Protein AF-A0A6P7R0P7-F1 (afdb_monomer)

Foldseek 3Di:
DVVVVVVVVVPPPVVVVVCVVVPDDDDDDDDDDPVVVVVVVVVCVVCVCVVVVVVDDDVVVVVVVVVDDDDDDDPPPPDPPPVDPDDDPPDPDDPPDPPPPPPPPDDPPDDDDDDDDDDDDDDD

Solvent-accessible surface area (backbone atoms only — not comparable to full-atom values): 8798 Å² total; per-residue (Å²): 123,67,72,62,58,56,48,54,64,71,58,55,64,51,65,67,51,48,52,57,59,66,71,45,79,78,77,77,78,78,85,75,57,69,73,62,48,51,56,50,50,53,52,44,70,75,42,60,64,52,61,59,54,70,74,43,86,61,67,68,60,54,50,56,59,66,70,61,79,80,86,82,73,76,82,73,76,89,63,82,83,70,88,63,82,82,71,77,81,82,74,90,64,78,83,89,61,97,77,80,80,71,81,81,84,79,75,84,84,85,78,80,82,82,81,89,81,89,79,85,89,85,87,132

Mean predicted aligned error: 20.07 Å

Sequence (124 aa):
MGARVTRALRNFNVEKRAEREISKRKPSMAPKHPSTRDLLQEHLSQYPEIEEVVSKKDNKLLSLLRDVYVDSKDPVPALPVKVEPRQEPKEFRLPIGNHFDKNITDIPKDRLLASRFHGKRCGR

Structure (mmCIF, N/CA/C/O backbone):
data_AF-A0A6P7R0P7-F1
#
_entry.id   AF-A0A6P7R0P7-F1
#
loop_
_atom_site.group_PDB
_atom_site.id
_atom_site.type_symbol
_atom_site.label_atom_id
_atom_site.label_alt_id
_atom_site.label_comp_id
_atom_site.label_asym_id
_atom_site.label_entity_id
_atom_site.label_seq_id
_atom_site.pdbx_PDB_ins_code
_atom_site.Cartn_x
_atom_site.Cartn_y
_atom_site.Cartn_z
_atom_site.occupancy
_atom_site.B_iso_or_equiv
_atom_site.auth_seq_id
_atom_site.auth_comp_id
_atom_site.auth_asym_id
_atom_site.auth_atom_id
_atom_site.pdbx_PDB_model_num
ATOM 1 N N . MET A 1 1 ? 21.295 18.234 -33.174 1.00 54.41 1 MET A N 1
ATOM 2 C CA . MET A 1 1 ? 22.087 16.997 -32.947 1.00 54.41 1 MET A CA 1
ATOM 3 C C . MET A 1 1 ? 22.444 16.707 -31.474 1.00 54.41 1 MET A C 1
ATOM 5 O O . MET A 1 1 ? 22.605 15.540 -31.141 1.00 54.41 1 MET A O 1
ATOM 9 N N . GLY A 1 2 ? 22.518 17.690 -30.560 1.00 61.38 2 GLY A N 1
ATOM 10 C CA . GLY A 1 2 ? 22.975 17.465 -29.168 1.00 61.38 2 GLY A CA 1
ATOM 11 C C . GLY A 1 2 ? 22.091 16.584 -28.261 1.00 61.38 2 GLY A C 1
ATOM 12 O O . GLY A 1 2 ? 22.595 15.985 -27.317 1.00 61.38 2 GLY A O 1
ATOM 13 N N . ALA A 1 3 ? 20.797 16.429 -28.560 1.00 63.88 3 ALA A N 1
ATOM 14 C CA . ALA A 1 3 ? 19.866 15.637 -27.740 1.00 63.88 3 ALA A CA 1
ATOM 15 C C . ALA A 1 3 ? 20.182 14.126 -27.700 1.00 63.88 3 ALA A C 1
ATOM 17 O O . ALA A 1 3 ? 19.854 13.441 -26.732 1.00 63.88 3 ALA A O 1
ATOM 18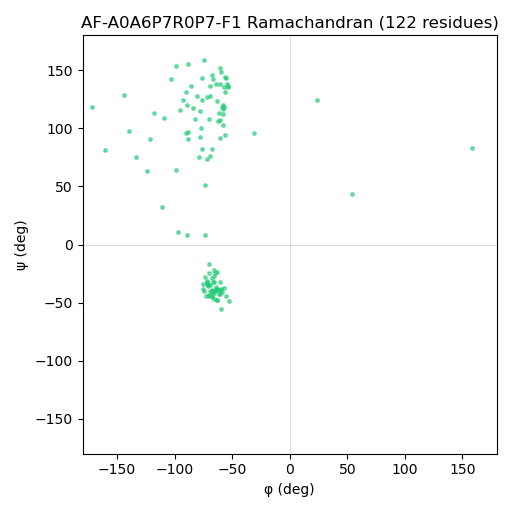 N N . ARG A 1 4 ? 20.825 13.593 -28.749 1.00 64.88 4 ARG A N 1
ATOM 19 C CA . ARG A 1 4 ? 21.222 12.176 -28.809 1.00 64.88 4 ARG A CA 1
ATOM 20 C C . ARG A 1 4 ? 22.435 11.899 -27.919 1.00 64.88 4 ARG A C 1
ATOM 22 O O . ARG A 1 4 ? 22.460 10.893 -27.216 1.00 64.88 4 ARG A O 1
ATOM 29 N N . VAL A 1 5 ? 23.381 12.838 -27.885 1.00 67.00 5 VAL A N 1
ATOM 30 C CA . VAL A 1 5 ? 24.593 12.752 -27.058 1.00 67.00 5 VAL A CA 1
ATOM 31 C C . VAL A 1 5 ? 24.246 12.892 -25.573 1.00 67.00 5 VAL A C 1
ATOM 33 O O . VAL A 1 5 ? 24.692 12.090 -24.756 1.00 67.00 5 VAL A O 1
ATOM 36 N N . THR A 1 6 ? 23.367 13.832 -25.210 1.00 73.38 6 THR A N 1
ATOM 37 C CA . THR A 1 6 ? 22.941 13.990 -23.809 1.00 73.38 6 THR A CA 1
ATOM 38 C C . THR A 1 6 ? 22.131 12.798 -23.296 1.00 73.38 6 THR A C 1
ATOM 40 O O . THR A 1 6 ? 22.248 12.449 -22.123 1.00 73.38 6 THR A O 1
ATOM 43 N N . ARG A 1 7 ? 21.347 12.125 -24.152 1.00 70.75 7 ARG A N 1
ATOM 44 C CA . ARG A 1 7 ? 20.619 10.896 -23.792 1.00 70.75 7 ARG A CA 1
ATOM 45 C C . ARG A 1 7 ? 21.559 9.714 -23.534 1.00 70.75 7 ARG A C 1
ATOM 47 O O . ARG A 1 7 ? 21.368 9.019 -22.541 1.00 70.75 7 ARG A O 1
ATOM 54 N N . ALA A 1 8 ? 22.571 9.508 -24.379 1.00 75.25 8 ALA A N 1
ATOM 55 C CA . ALA A 1 8 ? 23.545 8.427 -24.202 1.00 75.25 8 ALA A CA 1
ATOM 56 C C . ALA A 1 8 ? 24.313 8.558 -22.874 1.00 75.25 8 ALA A C 1
ATOM 58 O O . ALA A 1 8 ? 24.429 7.587 -22.132 1.00 75.25 8 ALA A O 1
ATOM 59 N N . LEU A 1 9 ? 24.737 9.777 -22.522 1.00 75.81 9 LEU A N 1
ATOM 60 C CA . LEU A 1 9 ? 25.405 10.052 -21.245 1.00 75.81 9 LEU A CA 1
ATOM 61 C C . LEU A 1 9 ? 24.486 9.823 -20.032 1.00 75.81 9 LEU A C 1
ATOM 63 O O . LEU A 1 9 ? 24.913 9.267 -19.023 1.00 75.81 9 LEU A O 1
ATOM 67 N N . ARG A 1 10 ? 23.204 10.204 -20.120 1.00 77.00 10 ARG A N 1
ATOM 68 C CA . ARG A 1 10 ? 22.220 9.987 -19.038 1.00 77.00 10 ARG A CA 1
ATOM 69 C C . ARG A 1 10 ? 21.931 8.504 -18.783 1.00 77.00 10 ARG A C 1
ATOM 71 O O . ARG A 1 10 ? 21.700 8.123 -17.630 1.00 77.00 10 ARG A O 1
ATOM 78 N N . ASN A 1 11 ? 21.986 7.695 -19.841 1.00 81.12 11 ASN A N 1
ATOM 79 C CA . ASN A 1 11 ? 21.696 6.260 -19.839 1.00 81.12 11 ASN A CA 1
ATOM 80 C C . ASN A 1 11 ? 22.921 5.384 -19.540 1.00 81.12 11 ASN A C 1
ATOM 82 O O . ASN A 1 11 ? 22.852 4.161 -19.645 1.00 81.12 11 ASN A O 1
ATOM 86 N N . PHE A 1 12 ? 24.044 5.983 -19.154 1.00 87.38 12 PHE A N 1
ATOM 87 C CA . PHE A 1 12 ? 25.207 5.218 -18.742 1.00 87.38 12 PHE A CA 1
ATOM 88 C C . PHE A 1 12 ? 24.948 4.506 -17.404 1.00 87.38 12 PHE A C 1
ATOM 90 O O . PHE A 1 12 ? 24.555 5.142 -16.420 1.00 87.38 12 PHE A O 1
ATOM 97 N N . ASN A 1 13 ? 25.192 3.191 -17.367 1.00 88.38 13 ASN A N 1
ATOM 98 C CA . ASN A 1 13 ? 25.110 2.336 -16.175 1.00 88.38 13 ASN A CA 1
ATOM 99 C C . ASN A 1 13 ? 23.770 2.408 -15.417 1.00 88.38 13 ASN A C 1
ATOM 101 O O . ASN A 1 13 ? 23.746 2.470 -14.184 1.00 88.38 13 ASN A O 1
ATOM 105 N N . VAL A 1 14 ? 22.651 2.402 -16.148 1.00 90.94 14 VAL A N 1
ATOM 106 C CA . VAL A 1 14 ? 21.301 2.439 -15.556 1.00 90.94 14 VAL A CA 1
ATOM 107 C C . VAL A 1 14 ? 21.052 1.242 -14.639 1.00 90.94 14 VAL A C 1
ATOM 109 O O . VAL A 1 14 ? 20.488 1.441 -13.572 1.00 90.94 14 VAL A O 1
ATOM 112 N N . GLU A 1 15 ? 21.533 0.047 -14.988 1.00 90.31 15 GLU A N 1
ATOM 113 C CA . GLU A 1 15 ? 21.367 -1.174 -14.181 1.00 90.31 15 GLU A CA 1
ATOM 114 C C . GLU A 1 15 ? 21.980 -1.023 -12.785 1.00 90.31 15 GLU A C 1
ATOM 116 O O . GLU A 1 15 ? 21.269 -1.084 -11.787 1.00 90.31 15 GLU A O 1
ATOM 121 N N . LYS A 1 16 ? 23.269 -0.666 -12.700 1.00 93.62 16 LYS A N 1
ATOM 122 C CA . LYS A 1 16 ? 23.942 -0.414 -11.413 1.00 93.62 16 LYS A CA 1
ATOM 123 C C . LYS A 1 16 ? 23.300 0.727 -10.622 1.00 93.62 16 LYS A C 1
ATOM 125 O O . LYS A 1 16 ? 23.342 0.726 -9.394 1.00 93.62 16 LYS A O 1
ATOM 130 N N . ARG A 1 17 ? 22.742 1.740 -11.299 1.00 92.31 17 ARG A N 1
ATOM 131 C CA . ARG A 1 17 ? 22.002 2.827 -10.637 1.00 92.31 17 ARG A CA 1
ATOM 132 C C . ARG A 1 17 ? 20.675 2.313 -10.076 1.00 92.31 17 ARG A C 1
ATOM 134 O O . ARG A 1 17 ? 20.362 2.624 -8.936 1.00 92.31 17 ARG A O 1
ATOM 141 N N . ALA A 1 18 ? 19.940 1.513 -10.841 1.00 94.62 18 ALA A N 1
ATOM 142 C CA . ALA A 1 18 ? 18.685 0.909 -10.420 1.00 94.62 18 ALA A CA 1
ATOM 143 C C . ALA A 1 18 ? 18.896 -0.040 -9.237 1.00 94.62 18 ALA A C 1
ATOM 145 O O . ALA A 1 18 ? 18.215 0.103 -8.230 1.00 94.62 18 ALA A O 1
ATOM 146 N N . GLU A 1 19 ? 19.892 -0.926 -9.301 1.00 94.88 19 GLU A N 1
ATOM 147 C CA . GLU A 1 19 ? 20.252 -1.828 -8.201 1.00 94.88 19 GLU A CA 1
ATOM 148 C C . GLU A 1 19 ? 20.550 -1.061 -6.911 1.00 94.88 19 GLU A C 1
ATOM 150 O O . GLU A 1 19 ? 20.030 -1.416 -5.858 1.00 94.88 19 GLU A O 1
ATOM 155 N N . ARG A 1 20 ? 21.315 0.038 -6.994 1.00 92.75 20 ARG A N 1
ATOM 156 C CA . ARG A 1 20 ? 21.611 0.906 -5.841 1.00 92.75 20 ARG A CA 1
ATOM 157 C C . ARG A 1 20 ? 20.373 1.571 -5.255 1.00 92.75 20 ARG A C 1
ATOM 159 O O . ARG A 1 20 ? 20.318 1.764 -4.046 1.00 92.75 20 ARG A O 1
ATOM 166 N N . GLU A 1 21 ? 19.422 1.989 -6.086 1.00 92.06 21 GLU A N 1
ATOM 167 C CA . GLU A 1 21 ? 18.179 2.607 -5.613 1.00 92.06 21 GLU A CA 1
ATOM 168 C C . GLU A 1 21 ? 17.226 1.565 -5.017 1.00 92.06 21 GLU A C 1
ATOM 170 O O . GLU A 1 21 ? 16.633 1.809 -3.971 1.00 92.06 21 GLU A O 1
ATOM 175 N N . ILE A 1 22 ? 17.131 0.380 -5.626 1.00 92.94 22 ILE A N 1
ATOM 176 C CA . ILE A 1 22 ? 16.280 -0.724 -5.161 1.00 92.94 22 ILE A CA 1
ATOM 177 C C . ILE A 1 22 ? 16.838 -1.352 -3.878 1.00 92.94 22 ILE A C 1
ATOM 179 O O . ILE A 1 22 ? 16.067 -1.753 -3.009 1.00 92.94 22 ILE A O 1
ATOM 183 N N . SER A 1 23 ? 18.166 -1.414 -3.720 1.00 94.06 23 SER A N 1
ATOM 184 C CA . SER A 1 23 ? 18.805 -1.943 -2.510 1.00 94.06 23 SER A CA 1
ATOM 185 C C . SER A 1 23 ? 18.626 -1.039 -1.289 1.00 94.06 23 SER A C 1
ATOM 187 O O . SER A 1 23 ? 18.863 -1.474 -0.160 1.00 94.06 23 SER A O 1
ATOM 189 N N . LYS A 1 24 ? 18.248 0.234 -1.480 1.00 94.50 24 LYS A N 1
ATOM 190 C CA . LYS A 1 24 ? 17.922 1.119 -0.357 1.00 94.50 24 LYS A CA 1
ATOM 191 C C . LYS A 1 24 ? 16.664 0.602 0.329 1.00 94.50 24 LYS A C 1
ATOM 193 O O . LYS A 1 24 ? 15.711 0.155 -0.305 1.00 94.50 24 LYS A O 1
ATOM 198 N N . ARG A 1 25 ? 16.636 0.700 1.658 1.00 93.31 25 ARG A N 1
ATOM 199 C CA . ARG A 1 25 ? 15.414 0.407 2.410 1.00 93.31 25 ARG A CA 1
ATOM 200 C C . ARG A 1 25 ? 14.316 1.371 1.968 1.00 93.31 25 ARG A C 1
ATOM 202 O O . ARG A 1 25 ? 14.576 2.564 1.803 1.00 93.31 25 ARG A O 1
ATOM 209 N N . LYS A 1 26 ? 13.096 0.850 1.800 1.00 92.25 26 LYS A N 1
ATOM 210 C CA . LYS A 1 26 ? 11.922 1.683 1.517 1.00 92.25 26 LYS A CA 1
ATOM 211 C C . LYS A 1 26 ? 11.818 2.769 2.596 1.00 92.25 26 LYS A C 1
ATOM 213 O O . LYS A 1 26 ? 12.003 2.443 3.773 1.00 92.25 26 LYS A O 1
ATOM 218 N N . PRO A 1 27 ? 11.555 4.033 2.219 1.00 89.69 27 PRO A N 1
ATOM 219 C CA . PRO A 1 27 ? 11.364 5.084 3.204 1.00 89.69 27 PRO A CA 1
ATOM 220 C C . PRO A 1 27 ? 10.184 4.721 4.106 1.00 89.69 27 PRO A C 1
ATOM 222 O O . PRO A 1 27 ? 9.235 4.059 3.673 1.00 89.69 27 PRO A O 1
ATOM 225 N N . SER A 1 28 ? 10.250 5.146 5.365 1.00 90.62 28 SER A N 1
ATOM 226 C CA . SER A 1 28 ? 9.099 5.043 6.253 1.00 90.62 28 SER A CA 1
ATOM 227 C C . SER A 1 28 ? 7.931 5.842 5.677 1.00 90.62 28 SER A C 1
ATOM 229 O O . SER A 1 28 ? 8.111 6.814 4.937 1.00 90.62 28 SER A O 1
ATOM 231 N N . MET A 1 29 ? 6.713 5.416 6.007 1.00 89.56 29 MET A N 1
ATOM 232 C CA . MET A 1 29 ? 5.517 6.153 5.620 1.00 89.56 29 MET A CA 1
ATOM 233 C C . MET A 1 29 ? 5.596 7.592 6.131 1.00 89.56 29 MET A C 1
ATOM 235 O O . MET A 1 29 ? 6.094 7.847 7.231 1.00 89.56 29 MET A O 1
ATOM 239 N N . ALA A 1 30 ? 5.076 8.523 5.332 1.00 92.19 30 ALA A N 1
ATOM 240 C CA . ALA A 1 30 ? 5.001 9.918 5.728 1.00 92.19 30 ALA A CA 1
ATOM 241 C C . ALA A 1 30 ? 4.248 10.063 7.069 1.00 92.19 30 ALA A C 1
ATOM 243 O O . ALA A 1 30 ? 3.273 9.338 7.312 1.00 92.19 30 ALA A O 1
ATOM 244 N N . PRO A 1 31 ? 4.667 10.996 7.942 1.00 93.25 31 PRO A N 1
ATOM 245 C CA . PRO A 1 31 ? 3.940 11.293 9.166 1.00 93.25 31 PRO A CA 1
ATOM 246 C C . PRO A 1 31 ? 2.488 11.681 8.864 1.00 93.25 31 PRO A C 1
ATOM 248 O O . PRO A 1 31 ? 2.226 12.536 8.022 1.00 93.25 31 PRO A O 1
ATOM 251 N N . LYS A 1 32 ? 1.541 11.067 9.578 1.00 93.81 32 LYS A N 1
ATOM 252 C CA . LYS A 1 32 ? 0.121 11.440 9.514 1.00 93.81 32 LYS A CA 1
ATOM 253 C C . LYS A 1 32 ? -0.121 12.761 10.259 1.00 93.81 32 LYS A C 1
ATOM 255 O O . LYS A 1 32 ? 0.665 13.134 11.130 1.00 93.81 32 LYS A O 1
ATOM 260 N N . HIS A 1 33 ? -1.209 13.455 9.942 1.00 96.44 33 HIS A N 1
ATOM 261 C CA . HIS A 1 33 ? -1.664 14.615 10.717 1.00 96.44 33 HIS A CA 1
ATOM 262 C C . HIS A 1 33 ? -2.135 14.166 12.121 1.00 96.44 33 HIS A C 1
ATOM 264 O O . HIS A 1 33 ? -2.665 13.056 12.219 1.00 96.44 33 HIS A O 1
ATOM 270 N N . PRO A 1 34 ? -1.951 14.962 13.200 1.00 94.56 34 PRO A N 1
ATOM 271 C CA . PRO A 1 34 ? -2.366 14.588 14.559 1.00 94.56 34 PRO A CA 1
ATOM 272 C C . PRO A 1 34 ? -3.837 14.172 14.641 1.00 94.56 34 PRO A C 1
ATOM 274 O O . PRO A 1 34 ? -4.106 13.059 15.069 1.00 94.56 34 PRO A O 1
ATOM 277 N N . SER A 1 35 ? -4.762 14.957 14.078 1.00 95.19 35 SER A N 1
ATOM 278 C CA . SER A 1 35 ? -6.193 14.603 14.099 1.00 95.19 35 SER A CA 1
ATOM 279 C C . SER A 1 35 ? -6.490 13.234 13.481 1.00 95.19 35 SER A C 1
ATOM 281 O O . SER A 1 35 ? -7.323 12.488 13.978 1.00 95.19 35 SER A O 1
ATOM 283 N N . THR A 1 36 ? -5.790 12.861 12.407 1.00 93.38 36 THR A N 1
ATOM 284 C CA . THR A 1 36 ? -5.953 11.540 11.791 1.00 93.38 36 THR A CA 1
ATOM 285 C C . THR A 1 36 ? -5.362 10.432 12.659 1.00 93.38 36 THR A C 1
ATOM 287 O O . THR A 1 36 ? -5.847 9.308 12.605 1.00 93.38 36 THR A O 1
ATOM 290 N N . ARG A 1 37 ? -4.304 10.704 13.433 1.00 93.50 37 ARG A N 1
ATOM 291 C CA . ARG A 1 37 ? -3.741 9.717 14.365 1.00 93.50 37 ARG A CA 1
ATOM 292 C C . ARG A 1 37 ? -4.705 9.430 15.506 1.00 93.50 37 ARG A C 1
ATOM 294 O O . ARG A 1 37 ? -4.933 8.258 15.777 1.00 93.50 37 ARG A O 1
ATOM 301 N N . ASP A 1 38 ? -5.284 10.474 16.088 1.00 94.69 38 ASP A N 1
ATOM 302 C CA . ASP A 1 38 ? -6.198 10.356 17.225 1.00 94.69 38 ASP A CA 1
ATOM 303 C C . ASP A 1 38 ? -7.448 9.563 16.822 1.00 94.69 38 ASP A C 1
ATOM 305 O O . ASP A 1 38 ? -7.769 8.555 17.445 1.00 94.69 38 ASP A O 1
ATOM 309 N N . LEU A 1 39 ? -8.057 9.908 15.679 1.00 93.88 39 LEU A N 1
ATOM 310 C CA . LEU A 1 39 ? -9.207 9.175 15.135 1.00 93.88 39 LEU A CA 1
ATOM 311 C C . LEU A 1 39 ? -8.900 7.696 14.861 1.00 93.88 39 LEU A C 1
ATOM 313 O O . LEU A 1 39 ? -9.728 6.826 15.119 1.00 93.88 39 LEU A O 1
ATOM 317 N N . LEU A 1 40 ? -7.712 7.391 14.328 1.00 91.19 40 LEU A N 1
ATOM 318 C CA . LEU A 1 40 ? -7.309 6.002 14.106 1.00 91.19 40 LEU A CA 1
ATOM 319 C C . LEU A 1 40 ? -7.114 5.262 15.430 1.00 91.19 40 LEU A C 1
ATOM 321 O O . LEU A 1 40 ? -7.506 4.107 15.535 1.00 91.19 40 LEU A O 1
ATOM 325 N N . GLN A 1 41 ? -6.525 5.913 16.431 1.00 92.25 41 GLN A N 1
ATOM 326 C CA . GLN A 1 41 ? -6.305 5.316 17.742 1.00 92.25 41 GLN A CA 1
ATOM 327 C C . GLN A 1 41 ? -7.626 5.038 18.469 1.00 92.25 41 GLN A C 1
ATOM 329 O O . GLN A 1 41 ? -7.779 3.964 19.044 1.00 92.25 41 GLN A O 1
ATOM 334 N N . GLU A 1 42 ? -8.586 5.961 18.409 1.00 94.06 42 GLU A N 1
ATOM 335 C CA . GLU A 1 42 ? -9.938 5.765 18.944 1.00 94.06 42 GLU A CA 1
ATOM 336 C C . GLU A 1 42 ? -10.663 4.610 18.247 1.00 94.06 42 GLU A C 1
ATOM 338 O O . GLU A 1 42 ? -11.281 3.771 18.895 1.00 94.06 42 GLU A O 1
ATOM 343 N N . HIS A 1 43 ? -10.555 4.518 16.923 1.00 91.50 43 HIS A N 1
ATOM 344 C CA . HIS A 1 43 ? -11.202 3.441 16.181 1.00 91.50 43 HIS A CA 1
ATOM 345 C C . HIS A 1 43 ? -10.584 2.068 16.491 1.00 91.50 43 HIS A C 1
ATOM 347 O O . HIS A 1 43 ? -11.298 1.072 16.608 1.00 91.50 43 HIS A O 1
ATOM 353 N N . LEU A 1 44 ? -9.258 2.007 16.643 1.00 90.56 44 LEU A N 1
ATOM 354 C CA . LEU A 1 44 ? -8.552 0.779 17.015 1.00 90.56 44 LEU A CA 1
ATOM 355 C C . LEU A 1 44 ? -8.839 0.365 18.463 1.00 90.56 44 LEU A C 1
ATOM 357 O O . LEU A 1 44 ? -8.941 -0.827 18.738 1.00 90.56 44 LEU A O 1
ATOM 361 N N . SER A 1 45 ? -9.011 1.321 19.383 1.00 90.94 45 SER A N 1
ATOM 362 C CA . SER A 1 45 ? -9.370 1.010 20.772 1.00 90.94 45 SER A CA 1
ATOM 363 C C . SER A 1 45 ? -10.809 0.508 20.908 1.00 90.94 45 SER A C 1
ATOM 365 O O . SER A 1 45 ? -11.071 -0.364 21.732 1.00 90.94 45 SER A O 1
ATOM 367 N N . GLN A 1 46 ? -11.729 1.014 20.083 1.00 94.25 46 GLN A N 1
ATOM 368 C CA . GLN A 1 46 ? -13.117 0.548 20.044 1.00 94.25 46 GLN A CA 1
ATOM 369 C C . GLN A 1 46 ? -13.251 -0.855 19.442 1.00 94.25 46 GLN A C 1
ATOM 371 O O . GLN A 1 46 ? -14.086 -1.633 19.899 1.00 94.25 46 GLN A O 1
ATOM 376 N N . TYR A 1 47 ? -12.434 -1.185 18.438 1.00 90.31 47 TYR A N 1
ATOM 377 C CA . TYR A 1 47 ? -12.544 -2.440 17.693 1.00 90.31 47 TYR A CA 1
ATOM 378 C C . TYR A 1 47 ? -11.181 -3.128 17.524 1.00 90.31 47 TYR A C 1
ATOM 380 O O . TYR A 1 47 ? -10.621 -3.139 16.422 1.00 90.31 47 TYR A O 1
ATOM 388 N N . PRO A 1 48 ? -10.653 -3.762 18.587 1.00 87.25 48 PRO A N 1
ATOM 389 C CA . PRO A 1 48 ? -9.357 -4.440 18.531 1.00 87.25 48 PRO A CA 1
ATOM 390 C C . PRO A 1 48 ? -9.357 -5.639 17.568 1.00 87.25 48 PRO A C 1
ATOM 392 O O . PRO A 1 48 ? -8.325 -5.993 17.002 1.00 87.25 48 PRO A O 1
ATOM 395 N N . GLU A 1 49 ? -10.525 -6.235 17.314 1.00 89.06 49 GLU A N 1
ATOM 396 C CA . GLU A 1 49 ? -10.688 -7.375 16.404 1.00 89.06 49 GLU A CA 1
ATOM 397 C C . GLU A 1 49 ? -10.324 -7.039 14.947 1.00 89.06 49 GLU A C 1
ATOM 399 O O . GLU A 1 49 ? -9.947 -7.926 14.180 1.00 89.06 49 GLU A O 1
ATOM 404 N N . ILE A 1 50 ? -10.385 -5.761 14.550 1.00 85.94 50 ILE A N 1
ATOM 405 C CA . ILE A 1 50 ? -10.102 -5.334 13.172 1.00 85.94 50 ILE A CA 1
ATOM 406 C C . ILE A 1 50 ? -8.647 -5.616 12.791 1.00 85.94 50 ILE A C 1
ATOM 408 O O . ILE A 1 50 ? -8.390 -6.032 11.662 1.00 85.94 50 ILE A O 1
ATOM 412 N N . GLU A 1 51 ? -7.690 -5.438 13.704 1.00 85.38 51 GLU A N 1
ATOM 413 C CA . GLU A 1 51 ? -6.278 -5.722 13.410 1.00 85.38 51 GLU A CA 1
ATOM 414 C C . GLU A 1 51 ? -6.056 -7.211 13.111 1.00 85.38 51 GLU A C 1
ATOM 416 O O . GLU A 1 51 ? -5.325 -7.583 12.183 1.00 85.38 51 GLU A O 1
ATOM 421 N N . GLU A 1 52 ? -6.747 -8.083 13.844 1.00 86.12 52 GLU A N 1
ATOM 422 C CA . GLU A 1 52 ? -6.710 -9.521 13.607 1.00 86.12 52 GLU A CA 1
ATOM 423 C C . GLU A 1 52 ? -7.392 -9.920 12.297 1.00 86.12 52 GLU A C 1
ATOM 425 O O . GLU A 1 52 ? -6.890 -10.783 11.577 1.00 86.12 52 GLU A O 1
ATOM 430 N N . VAL A 1 53 ? -8.524 -9.297 11.969 1.00 86.62 53 VAL A N 1
ATOM 431 C CA . VAL A 1 53 ? -9.249 -9.562 10.720 1.00 86.62 53 VAL A CA 1
ATOM 432 C C . VAL A 1 53 ? -8.447 -9.091 9.506 1.00 86.62 53 VAL A C 1
ATOM 434 O O . VAL A 1 53 ? -8.384 -9.810 8.515 1.00 86.62 53 VAL A O 1
ATOM 437 N N . VAL A 1 54 ? -7.788 -7.929 9.581 1.00 86.88 54 VAL A N 1
ATOM 438 C CA . VAL A 1 54 ? -6.978 -7.370 8.481 1.00 86.88 54 VAL A CA 1
ATOM 439 C C . VAL A 1 54 ? -5.675 -8.144 8.273 1.00 86.88 54 VAL A C 1
ATOM 441 O O . VAL A 1 54 ? -5.202 -8.272 7.143 1.00 86.88 54 VAL A O 1
ATOM 444 N N . SER A 1 55 ? -5.071 -8.658 9.346 1.00 87.81 55 SER A N 1
ATOM 445 C CA . SER A 1 55 ? -3.851 -9.469 9.245 1.00 87.81 55 SER A CA 1
ATOM 446 C C . SER A 1 55 ? -4.115 -10.876 8.698 1.00 87.81 55 SER A C 1
ATOM 448 O O . SER A 1 55 ? -3.234 -11.467 8.064 1.00 87.81 55 SER A O 1
ATOM 450 N N . LYS A 1 56 ? -5.322 -11.414 8.904 1.00 92.19 56 LYS A N 1
ATOM 451 C CA . LYS A 1 56 ? -5.749 -12.721 8.391 1.00 92.19 56 LYS A CA 1
ATOM 452 C 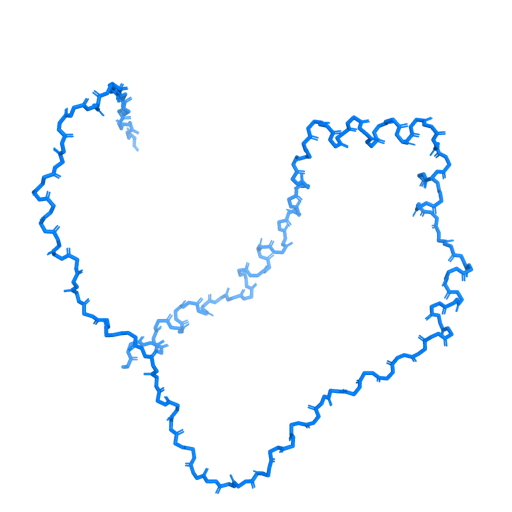C . LYS A 1 56 ? -6.362 -12.583 6.990 1.00 92.19 56 LYS A C 1
ATOM 454 O O . LYS A 1 56 ? -6.857 -11.539 6.584 1.00 92.19 56 LYS A O 1
ATOM 459 N N . LYS A 1 57 ? -6.318 -13.664 6.208 1.00 88.31 57 LYS A N 1
ATOM 460 C CA . LYS A 1 57 ? -6.969 -13.707 4.889 1.00 88.31 57 LYS A CA 1
ATOM 461 C C . LYS A 1 57 ? -8.459 -13.994 5.060 1.00 88.31 57 LYS A C 1
ATOM 463 O O . LYS A 1 57 ? -8.810 -15.004 5.666 1.00 88.31 57 LYS A O 1
ATOM 468 N N . ASP A 1 58 ? -9.315 -13.171 4.461 1.00 91.06 58 ASP A N 1
ATOM 469 C CA . ASP A 1 58 ? -10.748 -13.453 4.376 1.00 91.06 58 ASP A CA 1
ATOM 470 C C . ASP A 1 58 ? -11.040 -14.408 3.204 1.00 91.06 58 ASP A C 1
ATOM 472 O O . ASP A 1 58 ? -10.959 -14.045 2.026 1.00 91.06 58 ASP A O 1
ATOM 476 N N . ASN A 1 59 ? -11.373 -15.657 3.535 1.00 92.25 59 ASN A N 1
ATOM 477 C CA . ASN A 1 59 ? -11.654 -16.706 2.554 1.00 92.25 59 ASN A CA 1
ATOM 478 C C . ASN A 1 59 ? -12.940 -16.446 1.757 1.00 92.25 59 ASN A C 1
ATOM 480 O O . ASN A 1 59 ? -13.028 -16.867 0.604 1.00 92.25 59 ASN A O 1
ATOM 484 N N . LYS A 1 60 ? -13.918 -15.743 2.345 1.00 91.94 60 LYS A N 1
ATOM 485 C CA . LYS A 1 60 ? -15.182 -15.410 1.678 1.00 91.94 60 LYS A CA 1
ATOM 486 C C . LYS A 1 60 ? -14.962 -14.334 0.624 1.00 91.94 60 LYS A C 1
ATOM 488 O O . LYS A 1 60 ? -15.452 -14.445 -0.494 1.00 91.94 60 LYS A O 1
ATOM 493 N N . LEU A 1 61 ? -14.193 -13.300 0.955 1.00 90.81 61 LEU A N 1
ATOM 494 C CA . LEU A 1 61 ? -13.818 -12.288 -0.031 1.00 90.81 61 LEU A CA 1
ATOM 495 C C . LEU A 1 61 ? -12.989 -12.907 -1.164 1.00 90.81 61 LEU A C 1
ATOM 497 O O . LEU A 1 61 ? -13.188 -12.592 -2.335 1.00 90.81 61 LEU A O 1
ATOM 501 N N . LEU A 1 62 ? -12.092 -13.831 -0.821 1.00 90.94 62 LEU A N 1
ATOM 502 C CA . LEU A 1 62 ? -11.239 -14.512 -1.785 1.00 90.94 62 LEU A CA 1
ATOM 503 C C . LEU A 1 62 ? -12.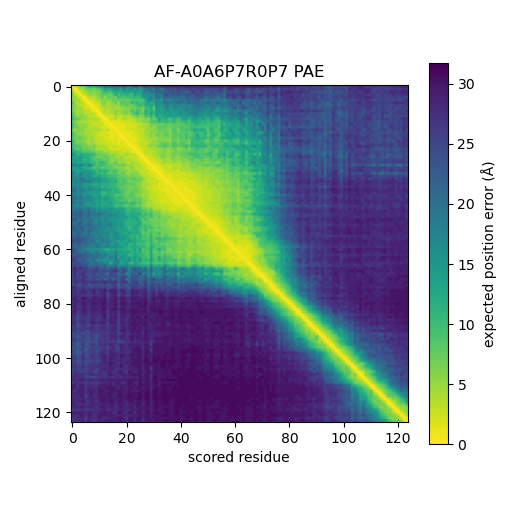030 -15.377 -2.778 1.00 90.94 62 LEU A C 1
ATOM 505 O O . LEU A 1 62 ? -11.649 -15.424 -3.945 1.00 90.94 62 LEU A O 1
ATOM 509 N N . SER A 1 63 ? -13.116 -16.037 -2.358 1.00 92.81 63 SER A N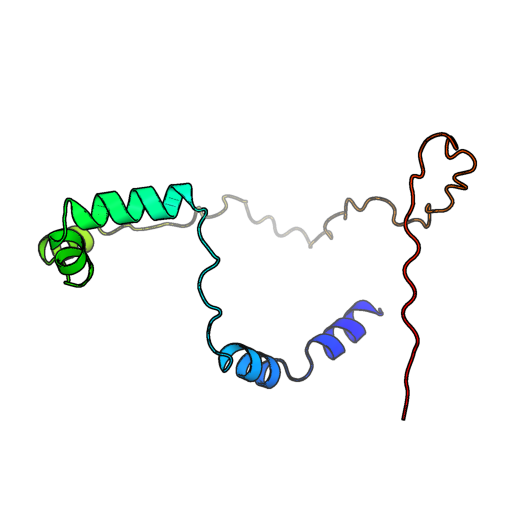 1
ATOM 510 C CA . SER A 1 63 ? -13.992 -16.751 -3.297 1.00 92.81 63 SER A CA 1
ATOM 511 C C . SER A 1 63 ? -14.697 -15.781 -4.245 1.00 92.81 63 SER A C 1
ATOM 513 O O . SER A 1 63 ? -14.616 -15.959 -5.454 1.00 92.81 63 SER A O 1
ATOM 515 N N . LEU A 1 64 ? -15.264 -14.690 -3.720 1.00 90.56 64 LEU A N 1
ATOM 516 C CA . LEU A 1 64 ? -15.977 -13.694 -4.532 1.00 90.56 64 LEU A CA 1
ATOM 517 C C . LEU A 1 64 ? -15.078 -13.046 -5.597 1.00 90.56 64 LEU A C 1
ATOM 519 O O . LEU A 1 64 ? -15.506 -12.822 -6.725 1.00 90.56 64 LEU A O 1
ATOM 523 N N . LEU A 1 65 ? -13.815 -12.769 -5.260 1.00 89.94 65 LEU A N 1
ATOM 524 C CA . LEU A 1 65 ? -12.847 -12.210 -6.208 1.00 89.94 65 LEU A CA 1
ATOM 525 C C . LEU A 1 65 ? -12.417 -13.206 -7.293 1.00 89.94 65 LEU A C 1
ATOM 527 O O . LEU A 1 65 ? -11.984 -12.777 -8.357 1.00 89.94 65 LEU A O 1
ATOM 531 N N . ARG A 1 66 ? -12.508 -14.517 -7.036 1.00 89.06 66 ARG A N 1
ATOM 532 C CA . ARG A 1 66 ? -12.274 -15.543 -8.065 1.00 89.06 66 ARG A CA 1
ATOM 533 C C . ARG A 1 66 ? -13.453 -15.655 -9.024 1.00 89.06 66 ARG A C 1
ATOM 535 O O . ARG A 1 66 ? -13.233 -15.930 -10.198 1.00 89.06 66 ARG A O 1
ATOM 542 N N . ASP A 1 67 ? -14.665 -15.440 -8.524 1.00 89.00 67 ASP A N 1
ATOM 543 C CA . ASP A 1 67 ? -15.891 -15.566 -9.312 1.00 89.00 67 ASP A CA 1
ATOM 544 C C . ASP A 1 67 ? -16.048 -14.415 -10.325 1.00 89.00 67 ASP A C 1
ATOM 546 O O . ASP A 1 67 ? -16.589 -14.610 -11.415 1.00 89.00 67 ASP A O 1
ATOM 550 N N . VAL A 1 68 ? -15.558 -13.212 -9.999 1.00 83.00 68 VAL A N 1
ATOM 551 C CA . VAL A 1 68 ? -15.637 -12.037 -10.882 1.00 83.00 68 VAL A CA 1
ATOM 552 C C . VAL A 1 68 ? -14.431 -11.988 -11.821 1.00 83.00 68 VAL A C 1
ATOM 554 O O . VAL A 1 68 ? -13.366 -11.477 -11.478 1.00 83.00 68 VAL A O 1
ATOM 557 N N . TYR A 1 69 ? -14.615 -12.483 -13.042 1.00 76.38 69 TYR A N 1
ATOM 558 C CA . TYR A 1 69 ? -13.652 -12.330 -14.130 1.00 76.38 69 TYR A CA 1
ATOM 559 C C . TYR A 1 69 ? -13.980 -11.089 -14.969 1.00 76.38 69 TYR A C 1
ATOM 561 O O . TYR A 1 69 ? -15.092 -10.952 -15.479 1.00 76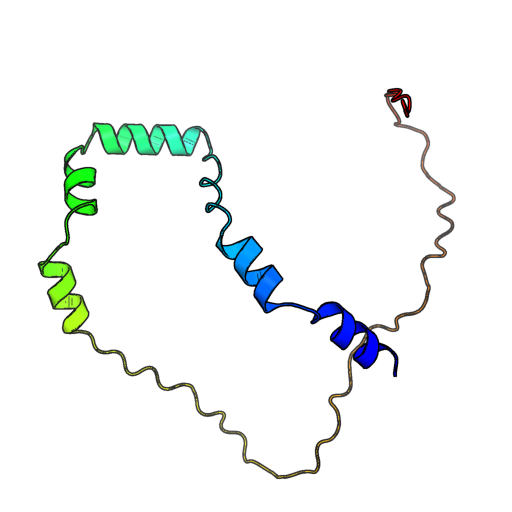.38 69 TYR A O 1
ATOM 569 N N . VAL A 1 70 ? -13.015 -10.175 -15.109 1.00 83.38 70 VAL A N 1
ATOM 570 C CA . VAL A 1 70 ? -13.159 -8.963 -15.927 1.00 83.38 70 VAL A CA 1
ATOM 571 C C . VAL A 1 70 ? -12.286 -9.093 -17.165 1.00 83.38 70 VAL A C 1
ATOM 573 O O . VAL A 1 70 ? -11.065 -8.974 -17.086 1.00 83.38 70 VAL A O 1
ATOM 576 N N . ASP A 1 71 ? -12.924 -9.273 -18.318 1.00 80.69 71 ASP A N 1
ATOM 577 C CA . ASP A 1 71 ? -12.271 -9.113 -19.613 1.00 80.69 71 ASP A CA 1
ATOM 5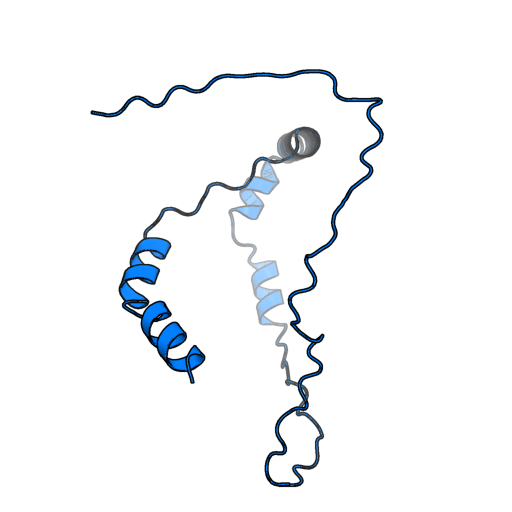78 C C . ASP A 1 71 ? -12.142 -7.622 -19.943 1.00 80.69 71 ASP A C 1
ATOM 580 O O . ASP A 1 71 ? -13.045 -7.006 -20.519 1.00 80.69 71 ASP A O 1
ATOM 584 N N . SER A 1 72 ? -11.010 -7.013 -19.583 1.00 80.25 72 SER A N 1
ATOM 585 C CA . SER A 1 72 ? -10.682 -5.666 -20.047 1.00 80.25 72 SER A CA 1
ATOM 586 C C . SER A 1 72 ? -10.203 -5.744 -21.493 1.00 80.25 72 SER A C 1
ATOM 588 O O . SER A 1 72 ? -9.055 -6.093 -21.769 1.00 80.25 72 SER A O 1
ATOM 590 N N . LYS A 1 73 ? -11.088 -5.422 -22.434 1.00 82.88 73 LYS A N 1
ATOM 591 C CA . LYS A 1 73 ? -10.683 -5.146 -23.811 1.00 82.88 73 LYS A CA 1
ATOM 592 C C . LYS A 1 73 ? -10.242 -3.694 -23.883 1.00 82.88 73 LYS A C 1
ATOM 594 O O . LYS A 1 73 ? -11.054 -2.798 -23.650 1.00 82.88 73 LYS A O 1
ATOM 599 N N . ASP A 1 74 ? -8.976 -3.466 -24.211 1.00 80.50 74 ASP A N 1
ATOM 600 C CA . ASP A 1 74 ? -8.523 -2.128 -24.572 1.00 80.50 74 ASP A CA 1
ATOM 601 C C . ASP A 1 74 ? -9.370 -1.632 -25.753 1.00 80.50 74 ASP A C 1
ATOM 603 O O . ASP A 1 74 ? -9.619 -2.404 -26.691 1.00 80.50 74 ASP A O 1
ATOM 607 N N . PRO A 1 75 ? -9.851 -0.376 -25.738 1.00 78.94 75 PRO A N 1
ATOM 608 C CA . PRO A 1 75 ? -10.535 0.177 -26.891 1.00 78.94 75 PRO A CA 1
ATOM 609 C C . PRO A 1 75 ? -9.553 0.166 -28.062 1.00 78.94 75 PRO A C 1
ATOM 611 O O . PRO A 1 75 ? -8.596 0.940 -28.094 1.00 78.94 75 PRO A O 1
ATOM 614 N N . VAL A 1 76 ? -9.780 -0.738 -29.020 1.00 71.25 76 VAL A N 1
ATOM 615 C CA . VAL A 1 76 ? -9.047 -0.756 -30.286 1.00 71.25 76 VAL A CA 1
ATOM 616 C C . VAL A 1 76 ? -9.284 0.613 -30.922 1.00 71.25 76 VAL A C 1
ATOM 618 O O . VAL A 1 76 ? -10.443 0.946 -31.191 1.00 71.25 76 VAL A O 1
ATOM 621 N N . PRO A 1 77 ? -8.250 1.448 -31.126 1.00 65.75 77 PRO A N 1
ATOM 622 C CA . PRO A 1 77 ? -8.458 2.749 -31.733 1.00 65.75 77 PRO A CA 1
ATOM 623 C C . PRO A 1 77 ? -9.023 2.529 -33.138 1.00 65.75 77 PRO A C 1
ATOM 625 O O . PRO A 1 77 ? -8.342 1.997 -34.013 1.00 65.75 77 PRO A O 1
ATOM 628 N N . ALA A 1 78 ? -10.277 2.936 -33.350 1.00 62.28 78 ALA A N 1
ATOM 629 C CA . ALA A 1 78 ? -10.963 2.913 -34.639 1.00 62.28 78 ALA A CA 1
ATOM 630 C C . ALA A 1 78 ? -10.434 4.026 -35.558 1.00 62.28 78 ALA A C 1
ATOM 632 O O . ALA A 1 78 ? -11.189 4.837 -36.091 1.00 62.28 78 ALA A O 1
ATOM 633 N N . LEU A 1 79 ? -9.115 4.104 -35.716 1.00 67.12 79 LEU A N 1
ATOM 634 C CA . LEU A 1 79 ? -8.518 4.900 -36.769 1.00 67.12 79 LEU A CA 1
ATOM 635 C C . LEU A 1 79 ? -8.405 3.989 -37.992 1.00 67.12 79 LEU A C 1
ATOM 637 O O . LEU A 1 79 ? -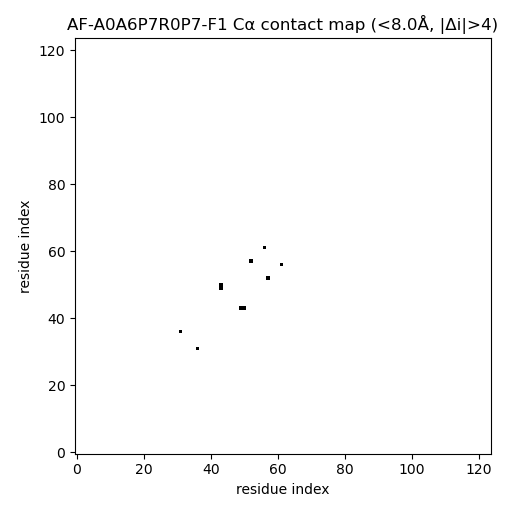7.719 2.966 -37.908 1.00 67.12 79 LEU A O 1
ATOM 641 N N . PRO A 1 80 ? -9.036 4.316 -39.137 1.00 54.09 80 PRO A N 1
ATOM 642 C CA . PRO A 1 80 ? -8.612 3.704 -40.381 1.00 54.09 80 PRO A CA 1
ATOM 643 C C . PRO A 1 80 ? -7.128 4.033 -40.529 1.00 54.09 80 PRO A C 1
ATOM 645 O O . PRO A 1 80 ? -6.748 5.205 -40.580 1.00 54.09 80 PRO A O 1
ATOM 648 N N . VAL A 1 81 ? -6.284 3.003 -40.558 1.00 57.75 81 VAL A N 1
ATOM 649 C CA . VAL A 1 81 ? -4.877 3.153 -40.919 1.00 57.75 81 VAL A CA 1
ATOM 650 C C . VAL A 1 81 ? -4.847 3.539 -42.396 1.00 57.75 81 VAL A C 1
ATOM 652 O O . VAL A 1 81 ? -4.679 2.707 -43.282 1.00 57.75 81 VAL A O 1
ATOM 655 N N . LYS A 1 82 ? -5.043 4.828 -42.680 1.00 55.25 82 LYS A N 1
ATOM 656 C CA . LYS A 1 82 ? -4.463 5.434 -43.867 1.00 55.25 82 LYS A CA 1
ATOM 657 C C . LYS A 1 82 ? -2.972 5.481 -43.590 1.00 55.25 82 LYS A C 1
ATOM 659 O O . LYS A 1 82 ? -2.515 6.233 -42.732 1.00 55.25 82 LYS A O 1
ATOM 664 N N . VAL A 1 83 ? -2.226 4.621 -44.276 1.00 55.91 83 VAL A N 1
ATOM 665 C CA . VAL A 1 83 ? -0.768 4.712 -44.342 1.00 55.91 83 VAL A CA 1
ATOM 666 C C . VAL A 1 83 ? -0.440 5.963 -45.159 1.00 55.91 83 VAL A C 1
ATOM 668 O O . VAL A 1 83 ? -0.137 5.893 -46.343 1.00 55.91 83 VAL A O 1
ATOM 671 N N . GLU A 1 84 ? -0.576 7.132 -44.544 1.00 57.00 84 GLU A N 1
ATOM 672 C CA . GLU A 1 84 ? 0.036 8.357 -45.040 1.00 57.00 84 GLU A CA 1
ATOM 673 C C . GLU A 1 84 ? 1.465 8.416 -44.484 1.00 57.00 84 GLU A C 1
ATOM 675 O O . GLU A 1 84 ? 1.682 8.087 -43.310 1.00 57.00 84 GLU A O 1
ATOM 680 N N . PRO A 1 85 ? 2.473 8.779 -45.300 1.00 48.97 85 PRO A N 1
ATOM 681 C CA . PRO A 1 85 ? 3.839 8.897 -44.819 1.00 48.97 85 PRO A CA 1
ATOM 682 C C . PRO A 1 85 ? 3.865 9.908 -43.674 1.00 48.97 85 PRO A C 1
ATOM 684 O O . PRO A 1 85 ? 3.471 11.060 -43.836 1.00 48.97 85 PRO A O 1
ATOM 687 N N . ARG A 1 86 ? 4.304 9.421 -42.511 1.00 44.84 86 ARG A N 1
ATOM 688 C CA . ARG A 1 86 ? 4.489 10.126 -41.239 1.00 44.84 86 ARG A CA 1
ATOM 689 C C . ARG A 1 86 ? 4.866 11.598 -41.445 1.00 44.84 86 ARG A C 1
ATOM 691 O O . ARG A 1 86 ? 6.042 11.917 -41.595 1.00 44.84 86 ARG A O 1
ATOM 698 N N . GLN A 1 87 ? 3.879 12.490 -41.403 1.00 61.50 87 GLN A N 1
ATOM 699 C CA . GLN A 1 87 ? 4.146 13.907 -41.194 1.00 61.50 87 GLN A CA 1
ATOM 700 C C . GLN A 1 87 ? 4.464 14.086 -39.714 1.00 61.50 87 GLN A C 1
ATOM 702 O O . GLN A 1 87 ? 3.725 13.627 -38.840 1.00 61.50 87 GLN A O 1
ATOM 707 N N . GLU A 1 88 ? 5.628 14.668 -39.439 1.00 57.84 88 GLU A N 1
ATOM 708 C CA . GLU A 1 88 ? 6.082 14.925 -38.080 1.00 57.84 88 GLU A CA 1
ATOM 709 C C . GLU A 1 88 ? 5.021 15.735 -37.318 1.00 57.84 88 GLU A C 1
ATOM 711 O O . GLU A 1 88 ? 4.428 16.658 -37.889 1.00 57.84 88 GLU A O 1
ATOM 716 N N . PRO A 1 89 ? 4.743 15.406 -36.044 1.00 52.97 89 PRO A N 1
ATOM 717 C CA . PRO A 1 89 ? 3.803 16.185 -35.258 1.00 52.97 89 PRO A CA 1
ATOM 718 C C . PRO A 1 89 ? 4.313 17.625 -35.196 1.00 52.97 89 PRO A C 1
ATOM 720 O O . PRO A 1 89 ? 5.404 17.872 -34.681 1.00 52.97 89 PRO A O 1
ATOM 723 N N . LYS A 1 90 ? 3.532 18.574 -35.732 1.00 62.41 90 LYS A N 1
ATOM 724 C CA . LYS A 1 90 ? 3.791 20.008 -35.568 1.00 62.41 90 LYS A CA 1
ATOM 725 C C . LYS A 1 90 ? 3.812 20.299 -34.073 1.00 62.41 90 LYS A C 1
ATOM 727 O O . LYS A 1 90 ? 2.778 20.327 -33.411 1.00 62.41 90 LYS A O 1
ATOM 732 N N . GLU A 1 91 ? 5.019 20.446 -33.545 1.00 52.62 91 GLU A N 1
ATOM 733 C CA . GLU A 1 91 ? 5.259 20.785 -32.157 1.00 52.62 91 GLU A CA 1
ATOM 734 C C . GLU A 1 91 ? 4.641 22.165 -31.887 1.00 52.62 91 GLU A C 1
ATOM 736 O O . GLU A 1 91 ? 5.185 23.186 -32.301 1.00 52.62 91 GLU A O 1
ATOM 741 N N . PHE A 1 92 ? 3.515 22.220 -31.170 1.00 58.28 92 PHE A N 1
ATOM 742 C CA . PHE A 1 92 ? 3.069 23.453 -30.519 1.00 58.28 92 PHE A CA 1
ATOM 743 C C . PHE A 1 92 ? 3.999 23.726 -29.337 1.00 58.28 92 PHE A C 1
ATOM 745 O O . PHE A 1 92 ? 3.662 23.497 -28.177 1.00 58.28 92 PHE A O 1
ATOM 752 N N . ARG A 1 93 ? 5.224 24.158 -29.631 1.00 59.06 93 ARG A N 1
ATOM 753 C CA . ARG A 1 93 ? 6.105 24.723 -28.619 1.00 59.06 93 ARG A CA 1
ATOM 754 C C . ARG A 1 93 ? 5.863 26.215 -28.557 1.00 59.06 93 ARG A C 1
ATOM 756 O O . ARG A 1 93 ? 5.886 26.902 -29.574 1.00 59.06 93 ARG A O 1
ATOM 763 N N . LEU A 1 94 ? 5.674 26.706 -27.336 1.00 57.75 94 LEU A N 1
ATOM 764 C CA . LEU A 1 94 ? 5.872 28.118 -27.050 1.00 57.75 94 LEU A CA 1
ATOM 765 C C . LEU A 1 94 ? 7.284 28.491 -27.526 1.00 57.75 94 LEU A C 1
ATOM 767 O O . LEU A 1 94 ? 8.209 27.699 -27.299 1.00 57.75 94 LEU A O 1
ATOM 771 N N . PRO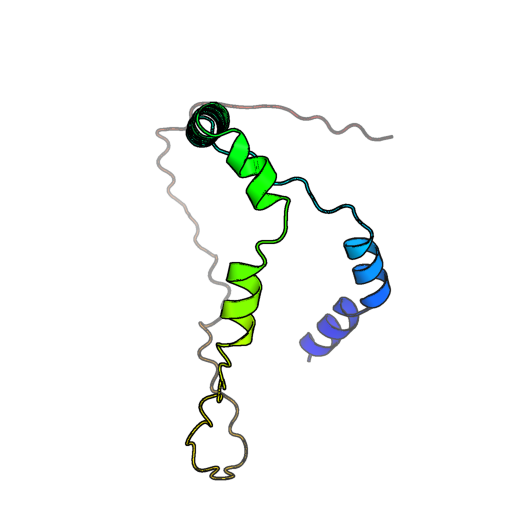 A 1 95 ? 7.468 29.637 -28.202 1.00 55.06 95 PRO A N 1
ATOM 772 C CA . PRO A 1 95 ? 8.783 30.050 -28.653 1.00 55.06 95 PRO A CA 1
ATOM 773 C C . PRO A 1 95 ? 9.702 30.146 -27.436 1.00 55.06 95 PRO A C 1
ATOM 775 O O . PRO A 1 95 ? 9.520 30.987 -26.557 1.00 55.06 95 PRO A O 1
ATOM 778 N N . ILE A 1 96 ? 10.683 29.247 -27.371 1.00 53.62 96 ILE A N 1
ATOM 779 C CA . ILE A 1 96 ? 11.775 29.326 -26.406 1.00 53.62 96 ILE A CA 1
ATOM 780 C C . ILE A 1 96 ? 12.711 30.404 -26.945 1.00 53.62 96 ILE A C 1
ATOM 782 O O . ILE A 1 96 ? 13.663 30.133 -27.672 1.00 53.62 96 ILE A O 1
ATOM 786 N N . GLY A 1 97 ? 12.353 31.647 -26.653 1.00 44.50 97 GLY A N 1
ATOM 787 C CA . GLY A 1 97 ? 13.229 32.799 -26.738 1.00 44.50 97 GLY A CA 1
ATOM 788 C C . GLY A 1 97 ? 13.668 33.176 -25.332 1.00 44.50 97 GLY A C 1
ATOM 789 O O . GLY A 1 97 ? 12.883 33.100 -24.385 1.00 44.50 97 GLY A O 1
ATOM 790 N N . ASN A 1 98 ? 14.924 33.591 -25.198 1.00 58.50 98 ASN A N 1
ATOM 791 C CA . ASN A 1 98 ? 15.402 34.282 -24.011 1.00 58.50 98 ASN A CA 1
ATOM 792 C C . ASN A 1 98 ? 14.601 35.580 -23.861 1.00 58.50 98 ASN A C 1
ATOM 794 O O . ASN A 1 98 ? 14.958 36.606 -24.426 1.00 58.50 98 ASN A O 1
ATOM 798 N N . HIS A 1 99 ? 13.502 35.534 -23.118 1.00 55.12 99 HIS A N 1
ATOM 799 C CA . HIS A 1 99 ? 12.857 36.736 -22.617 1.00 55.12 99 HIS A CA 1
ATOM 800 C C . HIS A 1 99 ? 12.738 36.642 -21.100 1.00 55.12 99 HIS A C 1
ATOM 802 O O . HIS A 1 99 ? 11.659 36.592 -20.518 1.00 55.12 99 HIS A O 1
ATOM 808 N N . PHE A 1 100 ? 13.908 36.588 -20.467 1.00 48.69 100 PHE A N 1
ATOM 809 C CA . PHE A 1 100 ? 14.079 36.887 -19.050 1.00 48.69 100 PHE A CA 1
ATOM 810 C C . PHE A 1 100 ? 14.871 38.184 -18.864 1.00 48.69 100 PHE A C 1
ATOM 812 O O . PHE A 1 100 ? 15.556 38.340 -17.867 1.00 48.69 100 PHE A O 1
ATOM 819 N N . ASP A 1 101 ? 14.727 39.141 -19.779 1.00 53.38 101 ASP A N 1
ATOM 820 C CA . ASP A 1 101 ? 15.165 40.517 -19.544 1.00 53.38 101 ASP A CA 1
ATOM 821 C C . ASP A 1 101 ? 13.950 41.348 -19.139 1.00 53.38 101 ASP A C 1
ATOM 823 O O . ASP A 1 101 ? 13.503 42.258 -19.834 1.00 53.38 101 ASP A O 1
ATOM 827 N N . LYS A 1 102 ? 13.367 40.996 -17.991 1.00 51.06 102 LYS A N 1
ATOM 828 C CA . LYS A 1 102 ? 12.580 41.961 -17.231 1.00 51.06 102 LYS A CA 1
ATOM 829 C C . LYS A 1 102 ? 13.561 42.638 -16.289 1.00 51.06 102 LYS A C 1
ATOM 831 O O . LYS A 1 102 ? 13.855 42.115 -15.219 1.00 51.06 102 LYS A O 1
ATOM 836 N N . ASN A 1 103 ? 14.068 43.796 -16.702 1.00 55.03 103 ASN A N 1
ATOM 837 C CA . ASN A 1 103 ? 14.555 44.794 -15.759 1.00 55.03 103 ASN A CA 1
ATOM 838 C C . ASN A 1 103 ? 13.392 45.107 -14.810 1.00 55.03 103 ASN A C 1
ATOM 840 O O . ASN A 1 103 ? 12.507 45.892 -15.137 1.00 55.03 103 ASN A O 1
ATOM 844 N N . ILE A 1 104 ? 13.342 44.425 -13.665 1.00 53.19 104 ILE A N 1
ATOM 845 C CA . ILE A 1 104 ? 12.421 44.750 -12.577 1.00 53.19 104 ILE A CA 1
ATOM 846 C C . ILE A 1 104 ? 13.039 45.946 -11.850 1.00 53.19 104 ILE A C 1
ATOM 848 O O . ILE A 1 104 ? 13.655 45.821 -10.795 1.00 53.19 104 ILE A O 1
ATOM 852 N N . THR A 1 105 ? 12.934 47.119 -12.461 1.00 54.31 105 THR A N 1
ATOM 853 C CA . THR A 1 105 ? 13.022 48.396 -11.758 1.00 54.31 105 THR A CA 1
ATOM 854 C C . THR A 1 105 ? 11.612 48.724 -11.308 1.00 54.31 105 THR A C 1
ATOM 856 O O . THR A 1 105 ? 10.833 49.211 -12.113 1.00 54.31 105 THR A O 1
ATOM 859 N N . ASP A 1 106 ? 11.270 48.288 -10.095 1.00 56.56 106 ASP A N 1
ATOM 860 C CA . ASP A 1 106 ? 10.298 48.898 -9.170 1.00 56.56 106 ASP A CA 1
ATOM 861 C C . ASP A 1 106 ? 9.811 47.835 -8.180 1.00 56.56 106 ASP A C 1
ATOM 863 O O . ASP A 1 106 ? 8.778 47.187 -8.340 1.00 56.56 106 ASP A O 1
ATOM 867 N N . ILE A 1 107 ? 10.612 47.639 -7.129 1.00 53.09 107 ILE A N 1
ATOM 868 C CA . ILE A 1 107 ? 10.179 46.961 -5.907 1.00 53.09 107 ILE A CA 1
ATOM 869 C C . ILE A 1 107 ? 9.749 48.073 -4.938 1.00 53.09 107 ILE A C 1
ATOM 871 O O . ILE A 1 107 ? 10.609 48.871 -4.546 1.00 53.09 107 ILE A O 1
ATOM 875 N N . PRO A 1 108 ? 8.467 48.166 -4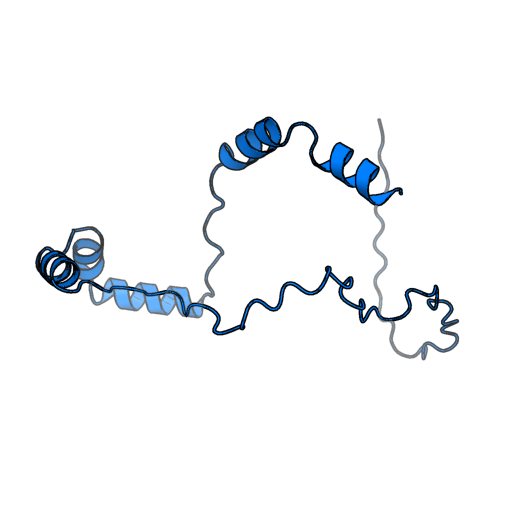.534 1.00 50.25 108 PRO A N 1
ATOM 876 C CA . PRO A 1 108 ? 8.050 49.123 -3.515 1.00 50.25 108 PRO A CA 1
ATOM 877 C C . PRO A 1 108 ? 8.752 48.786 -2.193 1.00 50.25 108 PRO A C 1
ATOM 879 O O . PRO A 1 108 ? 8.683 47.663 -1.694 1.00 50.25 108 PRO A O 1
ATOM 882 N N . LYS A 1 109 ? 9.477 49.765 -1.647 1.00 54.84 109 LYS A N 1
ATOM 883 C CA . LYS A 1 109 ? 10.443 49.614 -0.542 1.00 54.84 109 LYS A CA 1
ATOM 884 C C . LYS A 1 109 ? 9.813 49.390 0.838 1.00 54.84 109 LYS A C 1
ATOM 886 O O . LYS A 1 109 ? 10.533 49.363 1.833 1.00 54.84 109 LYS A O 1
ATOM 891 N N . ASP A 1 110 ? 8.506 49.178 0.930 1.00 49.75 110 ASP A N 1
ATOM 892 C CA . ASP A 1 110 ? 7.799 49.470 2.181 1.00 49.75 110 ASP A CA 1
ATOM 893 C C . ASP A 1 110 ? 7.581 48.266 3.099 1.00 49.75 110 ASP A C 1
ATOM 895 O O . ASP A 1 110 ? 6.867 48.375 4.094 1.00 49.75 110 ASP A O 1
ATOM 899 N N . ARG A 1 111 ? 8.210 47.110 2.839 1.00 50.44 111 ARG A N 1
ATOM 900 C CA . ARG A 1 111 ? 8.185 46.001 3.809 1.00 50.44 111 ARG A CA 1
ATOM 901 C C . ARG A 1 111 ? 9.288 44.968 3.594 1.00 50.44 111 ARG A C 1
ATOM 903 O O . ARG A 1 111 ? 9.058 43.882 3.076 1.00 50.44 111 ARG A O 1
ATOM 910 N N . LEU A 1 112 ? 10.486 45.273 4.083 1.00 45.25 112 LEU A N 1
ATOM 911 C CA . LEU A 1 112 ? 11.473 44.249 4.428 1.00 45.25 112 LEU A CA 1
ATOM 912 C C . LEU A 1 112 ? 11.827 44.382 5.911 1.00 45.25 112 LEU A C 1
ATOM 914 O O . LEU A 1 112 ? 12.736 45.115 6.296 1.00 45.25 112 LEU A O 1
ATOM 918 N N . LEU A 1 113 ? 11.084 43.656 6.751 1.00 44.22 113 LEU A N 1
ATOM 919 C CA . LEU A 1 113 ? 11.520 43.328 8.104 1.00 44.22 113 LEU A CA 1
ATOM 920 C C . LEU A 1 113 ? 12.533 42.179 8.017 1.00 44.22 113 LEU A C 1
ATOM 922 O O . LEU A 1 113 ? 12.209 41.082 7.578 1.00 44.22 113 LEU A O 1
ATOM 926 N N . ALA A 1 114 ? 13.764 42.512 8.402 1.00 43.66 114 ALA A N 1
ATOM 927 C CA . ALA A 1 114 ? 14.826 41.683 8.964 1.00 43.66 114 ALA A CA 1
ATOM 928 C C . ALA A 1 114 ? 14.821 40.162 8.695 1.00 43.66 114 ALA A C 1
ATOM 930 O O . ALA A 1 114 ? 13.995 39.411 9.201 1.00 43.66 114 ALA A O 1
ATOM 931 N N . SER A 1 115 ? 15.932 39.667 8.149 1.00 40.03 115 SER A N 1
ATOM 932 C CA . SER A 1 115 ? 16.905 38.956 8.997 1.00 40.03 115 SER A CA 1
ATOM 933 C C . SER A 1 115 ? 18.196 38.654 8.233 1.00 40.03 115 SER A C 1
ATOM 935 O O . SER A 1 115 ? 18.234 37.942 7.235 1.00 40.03 115 SER A O 1
ATOM 937 N N . ARG A 1 116 ? 19.292 39.225 8.737 1.00 42.81 116 ARG A N 1
ATOM 938 C CA . ARG A 1 116 ? 20.651 38.736 8.499 1.00 42.81 116 ARG A CA 1
ATOM 939 C C . ARG A 1 116 ? 20.789 37.408 9.235 1.00 42.81 116 ARG A C 1
ATOM 941 O O . ARG A 1 116 ? 20.470 37.385 10.415 1.00 42.81 116 ARG A O 1
ATOM 948 N N . PHE A 1 117 ? 21.392 36.392 8.625 1.00 39.72 117 PHE A N 1
ATOM 949 C CA . PHE A 1 117 ? 22.184 35.413 9.375 1.00 39.72 117 PHE A CA 1
ATOM 950 C C . PHE A 1 117 ? 23.397 34.961 8.556 1.00 39.72 117 PHE A C 1
ATOM 952 O O . PHE A 1 117 ? 23.305 34.634 7.377 1.00 39.72 117 PHE A O 1
ATOM 959 N N . HIS A 1 118 ? 24.558 35.047 9.202 1.00 43.72 118 HIS A N 1
ATOM 960 C CA . HIS A 1 118 ? 25.877 34.676 8.699 1.00 43.72 118 HIS A CA 1
ATOM 961 C C . HIS A 1 118 ? 26.067 33.151 8.700 1.00 43.72 118 HIS A C 1
ATOM 963 O O . HIS A 1 118 ? 25.712 32.493 9.673 1.00 43.72 118 HIS A O 1
ATOM 969 N N . GLY A 1 119 ? 26.753 32.620 7.683 1.00 39.09 119 GLY A N 1
ATOM 970 C CA . GLY A 1 119 ? 27.284 31.253 7.667 1.00 39.09 119 GLY A CA 1
ATOM 971 C C . GLY A 1 119 ? 28.675 31.219 7.035 1.00 39.09 119 GLY A C 1
ATOM 972 O O . GLY A 1 119 ? 28.809 31.243 5.814 1.00 39.09 119 GLY A O 1
ATOM 973 N N . LYS A 1 120 ? 29.716 31.222 7.877 1.00 45.16 120 LYS A N 1
ATOM 974 C CA . LYS A 1 120 ? 31.134 31.139 7.492 1.00 45.16 120 LYS A CA 1
ATOM 975 C C . LYS A 1 120 ? 31.446 29.792 6.823 1.00 45.16 120 LYS A C 1
ATOM 977 O O . LYS A 1 120 ? 31.028 28.745 7.305 1.00 45.16 120 LYS A O 1
ATOM 982 N N . ARG A 1 121 ? 32.248 29.835 5.753 1.00 47.03 121 ARG A N 1
ATOM 983 C CA . ARG A 1 121 ? 32.948 28.680 5.166 1.00 47.03 121 ARG A CA 1
ATOM 984 C C . ARG A 1 121 ? 34.093 28.261 6.094 1.00 47.03 121 ARG A C 1
ATOM 986 O O . ARG A 1 121 ? 34.941 29.096 6.395 1.00 47.03 121 ARG A O 1
ATOM 993 N N . CYS A 1 122 ? 34.153 26.988 6.473 1.00 43.03 122 CYS A N 1
ATOM 994 C CA . CYS A 1 122 ? 35.357 26.362 7.021 1.00 43.03 122 CYS A CA 1
ATOM 995 C C . CYS A 1 122 ? 35.777 25.240 6.068 1.00 43.03 122 CYS A C 1
ATOM 997 O O . CYS A 1 122 ? 35.039 24.273 5.897 1.00 43.03 122 CYS A O 1
ATOM 999 N N . GLY A 1 123 ? 36.930 25.410 5.424 1.00 51.12 123 GLY A N 1
ATOM 1000 C CA . GLY A 1 123 ? 37.638 24.355 4.706 1.00 51.12 123 GLY A CA 1
ATOM 1001 C C . GLY A 1 123 ? 38.763 23.782 5.569 1.00 51.12 123 GLY A C 1
ATOM 1002 O O . GLY A 1 123 ? 39.298 24.475 6.438 1.00 51.12 123 GLY A O 1
ATOM 1003 N N . ARG A 1 124 ? 39.108 22.527 5.301 1.00 46.28 124 ARG A N 1
ATOM 1004 C CA . ARG A 1 124 ? 40.440 21.950 5.479 1.00 46.28 124 ARG A CA 1
ATOM 1005 C C . ARG A 1 124 ? 40.799 21.261 4.176 1.00 46.28 124 ARG A C 1
ATOM 1007 O O . ARG A 1 124 ? 39.866 20.679 3.580 1.00 46.28 124 ARG A O 1
#

Secondary structure (DSSP, 8-state):
-HHHHHHHHHTTTHHHHHHHHHTSPPPPPPPPPHHHHHHHHHHHHH-THHHHHHHS--HHHHHHHHH-------------------PPP--------------------S--------------

Organism: Mus caroli (NCBI:txid10089)

pLDDT: mean 73.36, std 18.76, range [39.09, 96.44]

Radius of gyration: 29.62 Å; Cα contacts (8 Å, |Δi|>4): 5; chains: 1; bounding box: 56×66×66 Å

InterPro domains:
  IPR009622 NADH dehydrogenase [ubiquinone] 1 alpha subcomplex assembly factor 4 [PF06784] (1-101)
  IPR009622 NADH dehydrogenase [ubiquinone] 1 alpha subcomplex assembly factor 4 [PTHR13338] (1-112)